Protein AF-A0A4R6LHN2-F1 (afdb_monomer_lite)

Foldseek 3Di:
DDDPPPPDPPVPDQDALVRLLCVCVVCVLVLLVQLVVQLCVVPVVVVVVDDPVNSVVSSVVSSVLSVQVSVCSNVVNLCSNVVVLVVVVVVVVVVVHDPVSVLSSLLSSLQSRDPSPVVSVVSVVVCCPPPVNVPDQHDHPNDTDDDPPPPDDD

Secondary structure (DSSP, 8-state):
---GGGS---TTPPPPHHHHHHHHHHTHHHHHHHHHHHHHHH-HHHHHH--HHHHHHHHHHHHHHHHHHHHHHHHT-HHHHHHHHHHHHHHHHHTT--HHHHHHHHHHHHHHS-TT-HHHHHHHHHHHHSTTSTT---EETTEE----------

pLDDT: mean 72.15, std 22.09, range [28.36, 95.88]

Organism: NCBI:txid43595

Structure (mmCIF, N/CA/C/O backbone):
data_AF-A0A4R6LHN2-F1
#
_entry.id   AF-A0A4R6LHN2-F1
#
loop_
_atom_site.group_PDB
_atom_site.id
_atom_site.type_symbol
_atom_site.label_atom_id
_atom_site.label_alt_id
_atom_site.label_comp_id
_atom_site.label_asym_id
_atom_site.label_entity_id
_atom_site.label_seq_id
_atom_site.pdbx_PDB_ins_code
_atom_site.Cartn_x
_atom_site.Cartn_y
_atom_site.Cartn_z
_atom_site.occupancy
_atom_site.B_iso_or_equiv
_atom_site.auth_seq_id
_atom_site.auth_comp_id
_atom_site.auth_asym_id
_atom_site.auth_atom_id
_atom_site.pdbx_PDB_model_num
ATOM 1 N N . MET A 1 1 ? 13.083 9.833 25.241 1.00 34.16 1 MET A N 1
ATOM 2 C CA . MET A 1 1 ? 11.646 9.834 25.594 1.00 34.16 1 MET A CA 1
ATOM 3 C C . MET A 1 1 ? 11.018 8.610 24.930 1.00 34.16 1 MET A C 1
ATOM 5 O O . MET A 1 1 ? 10.774 8.629 23.734 1.00 34.16 1 MET A O 1
ATOM 9 N N . PHE A 1 2 ? 10.936 7.486 25.651 1.00 29.56 2 PHE A N 1
ATOM 10 C CA . PHE A 1 2 ? 10.455 6.205 25.114 1.00 29.56 2 PHE A CA 1
ATOM 11 C C . PHE A 1 2 ? 8.925 6.214 25.072 1.00 29.56 2 PHE A C 1
ATOM 13 O O . PHE A 1 2 ? 8.285 6.365 26.109 1.00 29.56 2 PHE A O 1
ATOM 20 N N . ASN A 1 3 ? 8.345 6.077 23.879 1.00 33.97 3 ASN A N 1
ATOM 21 C CA . ASN A 1 3 ? 6.900 6.042 23.697 1.00 33.97 3 ASN A CA 1
ATOM 22 C C . ASN A 1 3 ? 6.342 4.704 24.226 1.00 33.97 3 ASN A C 1
ATOM 24 O O . ASN A 1 3 ? 6.751 3.628 23.787 1.00 33.97 3 ASN A O 1
ATOM 28 N N . ILE A 1 4 ? 5.453 4.779 25.216 1.00 36.56 4 ILE A N 1
ATOM 29 C CA . ILE A 1 4 ? 5.044 3.670 26.100 1.00 36.56 4 ILE A CA 1
ATOM 30 C C . ILE A 1 4 ? 3.899 2.823 25.506 1.00 36.56 4 ILE A C 1
ATOM 32 O O . ILE A 1 4 ? 3.396 1.916 26.160 1.00 36.56 4 ILE A O 1
ATOM 36 N N . TYR A 1 5 ? 3.514 3.052 24.249 1.00 39.12 5 TYR A N 1
ATOM 37 C CA . TYR A 1 5 ? 2.401 2.340 23.600 1.00 39.12 5 TYR A CA 1
ATOM 38 C C . TYR A 1 5 ? 2.675 0.859 23.271 1.00 39.12 5 TYR A C 1
ATOM 40 O O . TYR A 1 5 ? 1.782 0.147 22.825 1.00 39.12 5 TYR A O 1
ATOM 48 N N . ASN A 1 6 ? 3.886 0.356 23.530 1.00 42.69 6 ASN A N 1
ATOM 49 C CA . ASN A 1 6 ? 4.284 -1.026 23.235 1.00 42.69 6 ASN A CA 1
ATOM 50 C C . ASN A 1 6 ? 4.348 -1.944 24.469 1.00 42.69 6 ASN A C 1
ATOM 52 O O . ASN A 1 6 ? 5.206 -2.822 24.561 1.00 42.69 6 ASN A O 1
ATOM 56 N N . ARG A 1 7 ? 3.434 -1.787 25.430 1.00 38.88 7 ARG A N 1
ATOM 57 C CA . ARG A 1 7 ? 3.162 -2.838 26.423 1.00 38.88 7 ARG A CA 1
ATOM 58 C C . ARG A 1 7 ? 1.657 -3.020 26.542 1.00 38.88 7 ARG A C 1
ATOM 60 O O . ARG A 1 7 ? 0.972 -2.094 26.946 1.00 38.88 7 ARG A O 1
ATOM 67 N N . ASN A 1 8 ? 1.184 -4.232 26.250 1.00 37.38 8 ASN A N 1
ATOM 68 C CA . ASN A 1 8 ? -0.200 -4.714 26.401 1.00 37.38 8 ASN A CA 1
ATOM 69 C C . ASN A 1 8 ? -1.106 -4.704 25.159 1.00 37.38 8 ASN A C 1
ATOM 71 O O . ASN A 1 8 ? -2.318 -4.555 25.290 1.00 37.38 8 ASN A O 1
ATOM 75 N N . LEU A 1 9 ? -0.582 -5.037 23.976 1.00 46.56 9 LEU A N 1
ATOM 76 C CA . LEU A 1 9 ? -1.441 -5.666 22.966 1.00 46.56 9 LEU A CA 1
ATOM 77 C C . LEU A 1 9 ? -1.775 -7.086 23.443 1.00 46.56 9 LEU A C 1
ATOM 79 O O . LEU A 1 9 ? -1.019 -8.036 23.223 1.00 46.56 9 LEU A O 1
ATOM 83 N N . LYS A 1 10 ? -2.894 -7.217 24.168 1.00 43.38 10 LYS A N 1
ATOM 84 C CA . LYS A 1 10 ? -3.494 -8.509 24.517 1.00 43.38 10 LYS A CA 1
ATOM 85 C C . LYS A 1 10 ? -3.664 -9.304 23.221 1.00 43.38 10 LYS A C 1
ATOM 87 O O . LYS A 1 10 ? -4.439 -8.915 22.350 1.00 43.38 10 LYS A O 1
ATOM 92 N N . ARG A 1 11 ? -2.916 -10.403 23.085 1.00 43.25 11 ARG A N 1
ATOM 93 C CA . ARG A 1 11 ? -3.032 -11.360 21.974 1.00 43.25 11 ARG A CA 1
ATOM 94 C C . ARG A 1 11 ? -4.498 -11.808 21.866 1.00 43.25 11 ARG A C 1
ATOM 96 O O . ARG A 1 11 ? -4.928 -12.641 22.652 1.00 43.25 11 ARG A O 1
ATOM 103 N N . GLY A 1 12 ? -5.251 -11.223 20.932 1.00 45.88 12 GLY A N 1
ATOM 104 C CA . GLY A 1 12 ? -6.652 -11.569 20.659 1.00 45.88 12 GLY A CA 1
ATOM 105 C C . GLY A 1 12 ? -7.628 -10.394 20.520 1.00 45.88 12 GLY A C 1
ATOM 106 O O . GLY A 1 12 ? -8.717 -10.612 20.002 1.00 45.88 12 GLY A O 1
ATOM 107 N N . ALA A 1 13 ? -7.275 -9.171 20.931 1.00 54.94 13 ALA A N 1
ATOM 108 C CA . ALA A 1 13 ? -8.150 -8.006 20.752 1.00 54.94 13 ALA A CA 1
ATOM 109 C C . ALA A 1 13 ? -7.996 -7.385 19.349 1.00 54.94 13 ALA A C 1
ATOM 111 O O . ALA A 1 13 ? -6.880 -7.279 18.833 1.00 54.94 13 ALA A O 1
ATOM 112 N N . LEU A 1 14 ? -9.119 -6.988 18.742 1.00 64.88 14 LEU A N 1
ATOM 113 C CA . LEU A 1 14 ? -9.147 -6.205 17.506 1.00 64.88 14 LEU A CA 1
ATOM 114 C C . LEU A 1 14 ? -8.574 -4.808 17.782 1.00 64.88 14 LEU A C 1
ATOM 116 O O . LEU A 1 14 ? -8.925 -4.204 18.793 1.00 64.88 14 LEU A O 1
ATOM 120 N N . MET A 1 15 ? -7.714 -4.298 16.899 1.00 73.12 15 MET A N 1
ATOM 121 C CA . MET A 1 15 ? -7.230 -2.919 17.013 1.00 73.12 15 MET A CA 1
ATOM 122 C C . MET A 1 15 ? -8.355 -1.937 16.668 1.00 73.12 15 MET A C 1
ATOM 124 O O . MET A 1 15 ? -9.074 -2.134 15.689 1.00 73.12 15 MET A O 1
ATOM 128 N N . SER A 1 16 ? -8.485 -0.864 17.441 1.00 83.19 16 SER A N 1
ATOM 129 C CA . SER A 1 16 ? -9.334 0.282 17.108 1.00 83.19 16 SER A CA 1
ATOM 130 C C . SER A 1 16 ? -8.743 1.099 15.955 1.00 83.19 16 SER A C 1
ATOM 132 O O . SER A 1 16 ? -7.528 1.144 15.777 1.00 83.19 16 SER A O 1
ATOM 134 N N . ARG A 1 17 ? -9.572 1.846 15.213 1.00 83.62 17 ARG A N 1
ATOM 135 C CA . ARG A 1 17 ? -9.132 2.718 14.098 1.00 83.62 17 ARG A CA 1
ATOM 136 C C . ARG A 1 17 ? -7.981 3.672 14.472 1.00 83.62 17 ARG A C 1
ATOM 138 O O . ARG A 1 17 ? -7.133 3.975 13.632 1.00 83.62 17 ARG A O 1
ATOM 145 N N . ILE A 1 18 ? -7.921 4.121 15.732 1.00 87.50 18 ILE A N 1
ATOM 146 C CA . ILE A 1 18 ? -6.824 4.947 16.266 1.00 87.50 18 ILE A CA 1
ATOM 147 C C . ILE A 1 18 ? -5.534 4.130 16.373 1.00 87.50 18 ILE A C 1
ATOM 149 O O . ILE A 1 18 ? -4.518 4.539 15.817 1.00 87.50 18 ILE A O 1
ATOM 153 N N . GLU A 1 19 ? -5.580 2.960 17.012 1.00 85.88 19 GLU A N 1
ATOM 154 C CA . GLU A 1 19 ? -4.418 2.071 17.148 1.00 85.88 19 GLU A CA 1
ATOM 155 C C . GLU A 1 19 ? -3.892 1.618 15.781 1.00 85.88 19 GLU A C 1
ATOM 157 O O . GLU A 1 19 ? -2.683 1.524 15.581 1.00 85.88 19 GLU A O 1
ATOM 162 N N . ILE A 1 20 ? -4.783 1.395 14.809 1.00 86.06 20 ILE A N 1
ATOM 163 C CA . ILE A 1 20 ? -4.410 1.049 13.431 1.00 86.06 20 ILE A CA 1
ATOM 164 C C . ILE A 1 20 ? -3.655 2.202 12.773 1.00 86.06 20 ILE A C 1
ATOM 166 O O . ILE A 1 20 ? -2.578 1.999 12.207 1.00 86.06 20 ILE A O 1
ATOM 170 N N . LYS A 1 21 ? -4.200 3.420 12.862 1.00 87.19 21 LYS A N 1
ATOM 171 C CA . LYS A 1 21 ? -3.549 4.628 12.351 1.00 87.19 21 LYS A CA 1
ATOM 172 C C . LYS A 1 21 ? -2.173 4.813 12.978 1.00 87.19 21 LYS A C 1
ATOM 174 O O . LYS A 1 21 ? -1.195 5.007 12.259 1.00 87.19 21 LYS A O 1
ATOM 179 N N . GLU A 1 22 ? -2.085 4.746 14.300 1.00 90.06 22 GLU A N 1
ATOM 180 C CA . GLU A 1 22 ? -0.826 4.905 15.025 1.00 90.06 22 GLU A CA 1
ATOM 181 C C . GLU A 1 22 ? 0.171 3.811 14.656 1.00 90.06 22 GLU A C 1
ATOM 183 O O . GLU A 1 22 ? 1.337 4.110 14.404 1.00 90.06 22 GLU A O 1
ATOM 188 N N . TYR A 1 23 ? -0.276 2.559 14.538 1.00 89.75 23 TYR A N 1
ATOM 189 C CA . TYR A 1 23 ? 0.566 1.457 14.091 1.00 89.75 23 TYR A CA 1
ATOM 190 C C . TYR A 1 23 ? 1.151 1.728 12.702 1.00 89.75 23 TYR A C 1
ATOM 192 O O . TYR A 1 23 ? 2.368 1.627 12.531 1.00 89.75 23 TYR A O 1
ATOM 200 N N . ILE A 1 24 ? 0.319 2.092 11.720 1.00 89.75 24 ILE A N 1
ATOM 201 C CA . ILE A 1 24 ? 0.788 2.334 10.349 1.00 89.75 24 ILE A CA 1
ATOM 202 C C . ILE A 1 24 ? 1.754 3.521 10.314 1.00 89.75 24 ILE A C 1
ATOM 204 O O . ILE A 1 24 ? 2.817 3.413 9.705 1.00 89.75 24 ILE A O 1
ATOM 208 N N . LEU A 1 25 ? 1.436 4.627 10.995 1.00 90.75 25 LEU A N 1
ATOM 209 C CA . LEU A 1 25 ? 2.279 5.826 11.001 1.00 90.75 25 LEU A CA 1
ATOM 210 C C . LEU A 1 25 ? 3.617 5.597 11.715 1.00 90.75 25 LEU A C 1
ATOM 212 O O . LEU A 1 25 ? 4.660 5.966 11.174 1.00 90.75 25 LEU A O 1
ATOM 216 N N . ASN A 1 26 ? 3.608 4.941 12.878 1.00 93.44 26 ASN A N 1
ATOM 217 C CA . ASN A 1 26 ? 4.814 4.689 13.673 1.00 93.44 26 ASN A CA 1
ATOM 218 C C . ASN A 1 26 ? 5.731 3.627 13.050 1.00 93.44 26 ASN A C 1
ATOM 220 O O . ASN A 1 26 ? 6.928 3.624 13.318 1.00 93.44 26 ASN A O 1
ATOM 224 N N . ASN A 1 27 ? 5.195 2.726 12.219 1.00 93.50 27 ASN A N 1
ATOM 225 C CA . ASN A 1 27 ? 5.964 1.656 11.572 1.00 93.50 27 ASN A CA 1
ATOM 226 C C . ASN A 1 27 ? 6.158 1.879 10.066 1.00 93.50 27 ASN A C 1
ATOM 228 O O . ASN A 1 27 ? 6.606 0.969 9.368 1.00 93.50 27 ASN A O 1
ATOM 232 N N . ARG A 1 28 ? 5.818 3.065 9.550 1.00 93.38 28 ARG A N 1
ATOM 233 C CA . ARG A 1 28 ? 5.679 3.340 8.113 1.00 93.38 28 ARG A CA 1
ATOM 234 C C . ARG A 1 28 ? 6.892 2.939 7.285 1.00 93.38 28 ARG A C 1
ATOM 236 O O . ARG A 1 28 ? 6.727 2.244 6.293 1.00 93.38 28 ARG A O 1
ATOM 243 N N . GLU A 1 29 ? 8.093 3.322 7.702 1.00 94.56 29 GLU A N 1
ATOM 244 C CA . GLU A 1 29 ? 9.329 2.986 6.984 1.00 94.56 29 GLU A CA 1
ATOM 245 C C . GLU A 1 29 ? 9.537 1.465 6.903 1.00 94.56 29 GLU A C 1
ATOM 247 O O . GLU A 1 29 ? 9.693 0.905 5.820 1.00 94.56 29 GLU A O 1
ATOM 252 N N . SER A 1 30 ? 9.403 0.763 8.035 1.00 95.06 30 SER A N 1
ATOM 253 C CA . SER A 1 30 ? 9.485 -0.703 8.072 1.00 95.06 30 SER A CA 1
ATOM 254 C C . SER A 1 30 ? 8.399 -1.371 7.221 1.00 95.06 30 SER A C 1
ATOM 256 O O . SER A 1 30 ? 8.648 -2.400 6.589 1.00 95.06 30 SER A O 1
ATOM 258 N N . LEU A 1 31 ? 7.184 -0.816 7.209 1.00 95.19 31 LEU A N 1
ATOM 259 C CA . LEU A 1 31 ? 6.077 -1.318 6.398 1.00 95.19 31 LEU A CA 1
ATOM 260 C C . LEU A 1 31 ? 6.352 -1.124 4.906 1.00 95.19 31 LEU A C 1
ATOM 262 O O . LEU A 1 31 ? 6.157 -2.072 4.150 1.00 95.19 31 LEU A O 1
ATOM 266 N N . VAL A 1 32 ? 6.854 0.043 4.494 1.00 95.88 32 VAL A N 1
ATOM 267 C CA . VAL A 1 32 ? 7.259 0.321 3.107 1.00 95.88 32 VAL A CA 1
ATOM 268 C C . VAL A 1 32 ? 8.286 -0.708 2.643 1.00 95.88 32 VAL A C 1
ATOM 270 O O . VAL A 1 32 ? 8.055 -1.370 1.634 1.00 95.88 32 VAL A O 1
ATOM 273 N N . GLU A 1 33 ? 9.354 -0.936 3.407 1.00 95.50 33 GLU A N 1
ATOM 274 C CA . GLU A 1 33 ? 10.388 -1.917 3.046 1.00 95.50 33 GLU A CA 1
ATOM 275 C C . GLU A 1 33 ? 9.822 -3.345 2.934 1.00 95.50 33 GLU A C 1
ATOM 277 O O . GLU A 1 33 ? 10.119 -4.081 1.990 1.00 95.50 33 GLU A O 1
ATOM 282 N N . LYS A 1 34 ? 8.927 -3.745 3.845 1.00 95.00 34 LYS A N 1
ATOM 283 C CA . LYS A 1 34 ? 8.260 -5.060 3.788 1.00 95.00 34 LYS A CA 1
ATOM 284 C C . LYS A 1 34 ? 7.324 -5.198 2.585 1.00 95.00 34 LYS A C 1
ATOM 286 O O . LYS A 1 34 ? 7.261 -6.281 1.992 1.00 95.00 34 LYS A O 1
ATOM 291 N N . ILE A 1 35 ? 6.602 -4.136 2.226 1.00 95.12 35 ILE A N 1
ATOM 292 C CA . ILE A 1 35 ? 5.713 -4.095 1.057 1.00 95.12 35 ILE A CA 1
ATOM 293 C C . ILE A 1 35 ? 6.541 -4.191 -0.221 1.00 95.12 35 ILE A C 1
ATOM 295 O O . ILE A 1 35 ? 6.268 -5.062 -1.046 1.00 95.12 35 ILE A O 1
ATOM 299 N N . MET A 1 36 ? 7.598 -3.385 -0.344 1.00 93.19 36 MET A N 1
ATOM 300 C CA . MET A 1 36 ? 8.560 -3.429 -1.451 1.00 93.19 36 MET A CA 1
ATOM 301 C C . MET A 1 36 ? 9.141 -4.841 -1.613 1.00 93.19 36 MET A C 1
ATOM 303 O O . MET A 1 36 ? 9.053 -5.439 -2.686 1.00 93.19 36 MET A O 1
ATOM 307 N N . ALA A 1 37 ? 9.616 -5.443 -0.518 1.00 93.62 37 ALA A N 1
ATOM 308 C CA . ALA A 1 37 ? 10.147 -6.805 -0.507 1.00 93.62 37 ALA A CA 1
ATOM 309 C C . ALA A 1 37 ? 9.132 -7.871 -0.940 1.00 93.62 37 ALA A C 1
ATOM 311 O O . ALA A 1 37 ? 9.496 -8.929 -1.461 1.00 93.62 37 ALA A O 1
ATOM 312 N N . ARG A 1 38 ? 7.840 -7.642 -0.714 1.00 93.88 38 ARG A N 1
ATOM 313 C CA . ARG A 1 38 ? 6.776 -8.532 -1.197 1.00 93.88 38 ARG A CA 1
ATOM 314 C C . ARG A 1 38 ? 6.448 -8.288 -2.653 1.00 93.88 38 ARG A C 1
ATOM 316 O O . ARG A 1 38 ? 6.312 -9.261 -3.386 1.00 93.88 38 ARG A O 1
ATOM 323 N N . GLN A 1 39 ? 6.397 -7.036 -3.084 1.00 90.81 39 GLN A N 1
ATOM 324 C CA . GLN A 1 39 ? 6.186 -6.706 -4.484 1.00 90.81 39 GLN A CA 1
ATOM 325 C C . GLN A 1 39 ? 7.300 -7.274 -5.364 1.00 90.81 39 GLN A C 1
ATOM 327 O O . GLN A 1 39 ? 6.988 -7.912 -6.360 1.00 90.81 39 GLN A O 1
ATOM 332 N N . TRP A 1 40 ? 8.570 -7.164 -4.963 1.00 90.75 40 TRP A N 1
ATOM 333 C CA . TRP A 1 40 ? 9.680 -7.789 -5.695 1.00 90.75 40 TRP A CA 1
ATOM 334 C C . TRP A 1 40 ? 9.571 -9.312 -5.764 1.00 90.75 40 TRP A C 1
ATOM 336 O O . TRP A 1 40 ? 9.957 -9.903 -6.761 1.00 90.75 40 TRP A O 1
ATOM 346 N N . ARG A 1 41 ? 9.019 -9.971 -4.738 1.00 93.12 41 ARG A N 1
ATOM 347 C CA . ARG A 1 41 ? 8.761 -11.420 -4.796 1.00 93.12 41 ARG A CA 1
ATOM 348 C C . ARG A 1 41 ? 7.617 -11.780 -5.743 1.00 93.12 41 ARG A C 1
ATOM 350 O O . ARG A 1 41 ? 7.659 -12.833 -6.364 1.00 93.12 41 ARG A O 1
ATOM 357 N N . LEU A 1 42 ? 6.600 -10.924 -5.846 1.00 89.88 42 LEU A N 1
ATOM 358 C CA . LEU A 1 42 ? 5.472 -11.092 -6.772 1.00 89.88 42 LEU A CA 1
ATOM 359 C C . LEU A 1 42 ? 5.817 -10.674 -8.215 1.00 89.88 42 LEU A C 1
ATOM 361 O O . LEU A 1 42 ? 5.090 -11.024 -9.151 1.00 89.88 42 LEU A O 1
ATOM 365 N N . MET A 1 43 ? 6.870 -9.870 -8.374 1.00 89.38 43 MET A N 1
ATOM 366 C CA . MET A 1 43 ? 7.319 -9.247 -9.621 1.00 89.38 43 MET A CA 1
ATOM 367 C C . MET A 1 43 ? 8.855 -9.168 -9.671 1.00 89.38 43 MET A C 1
ATOM 369 O O . MET A 1 43 ? 9.412 -8.063 -9.611 1.00 89.38 43 MET A O 1
ATOM 373 N N . PRO A 1 44 ? 9.567 -10.309 -9.721 1.00 91.56 44 PRO A N 1
ATOM 374 C CA . PRO A 1 44 ? 11.030 -10.313 -9.757 1.00 91.56 44 PRO A CA 1
ATOM 375 C C . PRO A 1 44 ? 11.586 -9.505 -10.937 1.00 91.56 44 PRO A C 1
ATOM 377 O O . PRO A 1 44 ? 12.608 -8.839 -10.791 1.00 91.56 44 PRO A O 1
ATOM 380 N N . GLU A 1 45 ? 10.856 -9.447 -12.054 1.00 87.62 45 GLU A N 1
ATOM 381 C CA . GLU A 1 45 ? 11.199 -8.671 -13.246 1.00 87.62 45 GLU A CA 1
ATOM 382 C C . GLU A 1 45 ? 11.324 -7.159 -12.994 1.00 87.62 45 GLU A C 1
ATOM 384 O O . GLU A 1 45 ? 12.021 -6.464 -13.732 1.00 87.62 45 GLU A O 1
ATOM 389 N N . LEU A 1 46 ? 10.662 -6.617 -11.963 1.00 82.12 46 LEU A N 1
ATOM 390 C CA . LEU A 1 46 ? 10.794 -5.198 -11.613 1.00 82.12 46 LEU A CA 1
ATOM 391 C C . LEU A 1 46 ? 12.123 -4.905 -10.921 1.00 82.12 46 LEU A C 1
ATOM 393 O O . LEU A 1 46 ? 12.658 -3.811 -11.079 1.00 82.12 46 LEU A O 1
ATOM 397 N N . LYS A 1 47 ? 12.667 -5.872 -10.173 1.00 78.88 47 LYS A N 1
ATOM 398 C CA . LYS A 1 47 ? 13.925 -5.699 -9.438 1.00 78.88 47 LYS A CA 1
ATOM 399 C C . LYS A 1 47 ? 15.099 -5.461 -10.387 1.00 78.88 47 LYS A C 1
ATOM 401 O O . LYS A 1 47 ? 15.980 -4.677 -10.068 1.00 78.88 47 LYS A O 1
ATOM 406 N N . GLU A 1 48 ? 15.080 -6.107 -11.548 1.00 80.06 48 GLU A N 1
ATOM 407 C CA . GLU A 1 48 ? 16.117 -5.967 -12.576 1.00 80.06 48 GLU A CA 1
ATOM 408 C C . GLU A 1 48 ? 15.965 -4.678 -13.394 1.00 80.06 48 GLU A C 1
ATOM 410 O O . GLU A 1 48 ? 16.952 -4.107 -13.846 1.00 80.06 48 GLU A O 1
ATOM 415 N N . LYS A 1 49 ? 14.730 -4.190 -13.569 1.00 81.25 49 LYS A N 1
ATOM 416 C CA . LYS A 1 49 ? 14.433 -2.985 -14.362 1.00 81.25 49 LYS A CA 1
ATOM 417 C C . LYS A 1 49 ? 14.614 -1.679 -13.594 1.00 81.25 49 LYS A C 1
ATOM 419 O O . LYS A 1 49 ? 14.715 -0.621 -14.210 1.00 81.25 49 LYS A O 1
ATOM 424 N N . TYR A 1 50 ? 14.563 -1.723 -12.266 1.00 81.19 50 TYR A N 1
ATOM 425 C CA . TYR A 1 50 ? 14.546 -0.521 -11.441 1.00 81.19 50 TYR A CA 1
ATOM 426 C C . TYR A 1 50 ? 15.961 -0.073 -11.094 1.00 81.19 50 TYR A C 1
ATOM 428 O O . TYR A 1 50 ? 16.745 -0.822 -10.518 1.00 81.19 50 TYR A O 1
ATOM 436 N N . ASN A 1 51 ? 16.254 1.195 -11.367 1.00 84.38 51 ASN A N 1
ATOM 437 C CA . ASN A 1 51 ? 17.427 1.863 -10.813 1.00 84.38 51 ASN A CA 1
ATOM 438 C C . ASN A 1 51 ? 17.127 2.451 -9.420 1.00 84.38 51 ASN A C 1
ATOM 440 O O . ASN A 1 51 ? 15.979 2.484 -8.970 1.00 84.38 51 ASN A O 1
ATOM 444 N N . THR A 1 52 ? 18.157 2.971 -8.750 1.00 86.31 52 THR A N 1
ATOM 445 C CA . THR A 1 52 ? 18.053 3.556 -7.402 1.00 86.31 52 THR A CA 1
ATOM 446 C C . THR A 1 52 ? 16.987 4.649 -7.303 1.00 86.31 52 THR A C 1
ATOM 448 O O . THR A 1 52 ? 16.186 4.643 -6.372 1.00 86.31 52 THR A O 1
ATOM 451 N N . ALA A 1 53 ? 16.914 5.559 -8.278 1.00 79.56 53 ALA A N 1
ATOM 452 C CA . ALA A 1 53 ? 15.935 6.647 -8.260 1.00 79.56 53 ALA A CA 1
ATOM 453 C C . ALA A 1 53 ? 14.489 6.130 -8.370 1.00 79.56 53 ALA A C 1
ATOM 455 O O . ALA A 1 53 ? 13.591 6.632 -7.695 1.00 79.56 53 ALA A O 1
ATOM 456 N N . MET A 1 54 ? 14.257 5.097 -9.184 1.00 81.69 54 MET A N 1
ATOM 457 C CA . MET A 1 54 ? 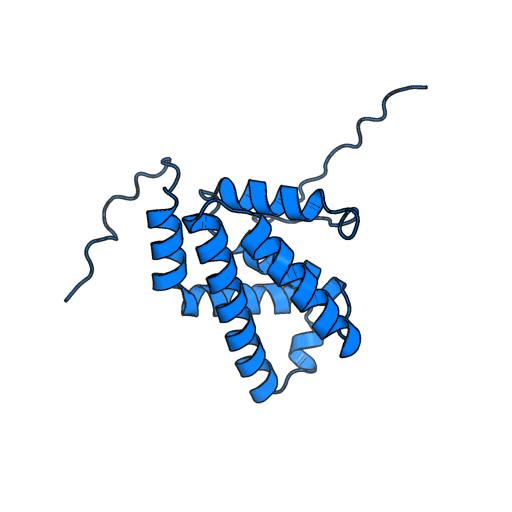12.949 4.445 -9.304 1.00 81.69 54 MET A CA 1
ATOM 458 C C . MET A 1 54 ? 12.565 3.704 -8.023 1.00 81.69 54 MET A C 1
ATOM 460 O O . MET A 1 54 ? 11.399 3.741 -7.626 1.00 81.69 54 MET A O 1
ATOM 464 N N . VAL A 1 55 ? 13.532 3.066 -7.357 1.00 85.56 55 VAL A N 1
ATOM 465 C CA . VAL A 1 55 ? 13.316 2.421 -6.054 1.00 85.56 55 VAL A CA 1
ATOM 466 C C . VAL A 1 55 ? 12.877 3.450 -5.018 1.00 85.56 55 VAL A C 1
ATOM 468 O O . VAL A 1 55 ? 11.825 3.272 -4.408 1.00 85.56 55 VAL A O 1
ATOM 471 N N . GLU A 1 56 ? 13.612 4.551 -4.867 1.00 85.62 56 GLU A N 1
ATOM 472 C CA . GLU A 1 56 ? 13.279 5.596 -3.891 1.00 85.62 56 GLU A CA 1
ATOM 473 C C . GLU A 1 56 ? 11.936 6.267 -4.193 1.00 85.62 56 GLU A C 1
ATOM 475 O O . GLU A 1 56 ? 11.118 6.483 -3.295 1.00 85.62 56 GLU A O 1
ATOM 480 N N . LYS A 1 57 ? 11.630 6.497 -5.474 1.00 84.50 57 LYS A N 1
ATOM 481 C CA . LYS A 1 57 ? 10.311 6.996 -5.870 1.00 84.50 57 LYS A CA 1
ATOM 482 C C . LYS A 1 57 ? 9.193 6.018 -5.514 1.00 84.50 57 LYS A C 1
ATOM 484 O O . LYS A 1 57 ? 8.171 6.435 -4.985 1.00 84.50 57 LYS A O 1
ATOM 489 N N . THR A 1 58 ? 9.412 4.721 -5.710 1.00 86.56 58 THR A N 1
ATOM 490 C CA . THR A 1 58 ? 8.425 3.688 -5.361 1.00 86.56 58 THR A CA 1
ATOM 491 C C . THR A 1 58 ? 8.229 3.574 -3.851 1.00 86.56 58 THR A C 1
ATOM 493 O O . THR A 1 58 ? 7.102 3.377 -3.394 1.00 86.56 58 THR A O 1
ATOM 496 N N . LYS A 1 59 ? 9.287 3.752 -3.051 1.00 89.50 59 LYS A N 1
ATOM 497 C CA . LYS A 1 59 ? 9.166 3.846 -1.589 1.00 89.50 59 LYS A CA 1
ATOM 498 C C . LYS A 1 59 ? 8.319 5.048 -1.178 1.00 89.50 59 LYS A C 1
ATOM 500 O O . LYS A 1 59 ? 7.421 4.901 -0.348 1.00 89.50 59 LYS A O 1
ATOM 505 N N . SER A 1 60 ? 8.556 6.205 -1.798 1.00 85.00 60 SER A N 1
ATOM 506 C CA . SER A 1 60 ? 7.747 7.410 -1.585 1.00 85.00 60 SER A CA 1
ATOM 507 C C . SER A 1 60 ? 6.278 7.170 -1.950 1.00 85.00 60 SER A C 1
ATOM 509 O O . SER A 1 60 ? 5.398 7.367 -1.112 1.00 85.00 60 SER A O 1
ATOM 511 N N . ASP A 1 61 ? 6.004 6.623 -3.136 1.00 88.19 61 ASP A N 1
ATOM 512 C CA . ASP A 1 61 ? 4.644 6.299 -3.590 1.00 88.19 61 ASP A CA 1
ATOM 513 C C . ASP A 1 61 ? 3.952 5.297 -2.644 1.00 88.19 61 ASP A C 1
ATOM 515 O O . ASP A 1 61 ? 2.787 5.468 -2.283 1.00 88.19 61 ASP A O 1
ATOM 519 N N . THR A 1 62 ? 4.680 4.286 -2.159 1.00 93.12 62 THR A N 1
ATOM 520 C CA . THR A 1 62 ? 4.172 3.318 -1.169 1.00 93.12 62 THR A CA 1
ATOM 521 C C . THR A 1 62 ? 3.821 4.001 0.155 1.00 93.12 62 THR A C 1
ATOM 523 O O . THR A 1 62 ? 2.794 3.697 0.763 1.00 93.12 62 THR A O 1
ATOM 526 N N . SER A 1 63 ? 4.643 4.953 0.598 1.00 92.81 63 SER A N 1
ATOM 527 C CA . SER A 1 63 ? 4.383 5.763 1.792 1.00 92.81 63 SER A CA 1
ATOM 528 C C . SER A 1 63 ? 3.110 6.608 1.637 1.00 92.81 63 SER A C 1
ATOM 530 O O . SER A 1 63 ? 2.275 6.644 2.545 1.00 92.81 63 SER A O 1
ATOM 532 N N . TYR A 1 64 ? 2.895 7.216 0.465 1.00 89.81 64 TYR A N 1
ATOM 533 C CA . TYR A 1 64 ? 1.654 7.935 0.151 1.00 89.81 64 TYR A CA 1
ATOM 534 C C . TYR A 1 64 ? 0.430 7.013 0.134 1.00 89.81 64 TYR A C 1
ATOM 536 O O . TYR A 1 64 ? -0.584 7.355 0.747 1.00 89.81 64 TYR A O 1
ATOM 544 N N . ASN A 1 65 ? 0.533 5.826 -0.474 1.00 92.56 65 ASN A N 1
ATOM 545 C CA . ASN A 1 65 ? -0.532 4.818 -0.452 1.00 92.56 65 ASN A CA 1
ATOM 546 C C . ASN A 1 65 ? -0.936 4.465 0.990 1.00 92.56 65 ASN A C 1
ATOM 548 O O . ASN A 1 65 ? -2.124 4.425 1.315 1.00 92.56 65 ASN A O 1
ATOM 552 N N . LEU A 1 66 ? 0.044 4.257 1.877 1.00 92.38 66 LEU A N 1
ATOM 553 C CA . LEU A 1 66 ? -0.208 3.968 3.292 1.00 92.38 66 LEU A CA 1
ATOM 554 C C . LEU A 1 66 ? -0.862 5.142 4.031 1.00 92.38 66 LEU A C 1
ATOM 556 O O . LEU A 1 66 ? -1.716 4.910 4.887 1.00 92.38 66 LEU A O 1
ATOM 560 N N . ASN A 1 67 ? -0.518 6.390 3.701 1.00 90.81 67 ASN A N 1
ATOM 561 C CA . ASN A 1 67 ? -1.170 7.562 4.291 1.00 90.81 67 ASN A CA 1
ATOM 562 C C . ASN A 1 67 ? -2.656 7.641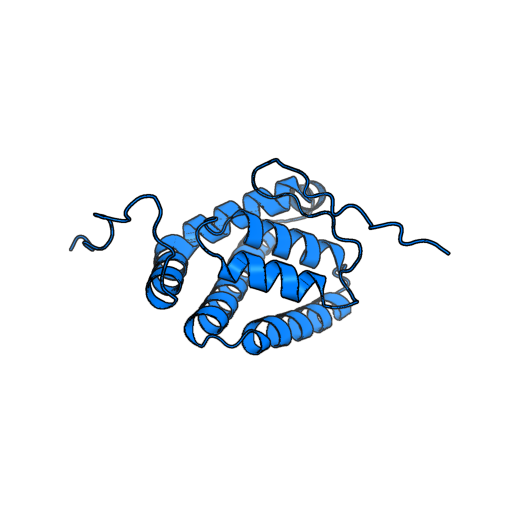 3.900 1.00 90.81 67 ASN A C 1
ATOM 564 O O . ASN A 1 67 ? -3.494 7.834 4.779 1.00 90.81 67 ASN A O 1
ATOM 568 N N . TYR A 1 68 ? -3.001 7.453 2.621 1.00 87.62 68 TYR A N 1
ATOM 569 C CA . TYR A 1 68 ? -4.404 7.445 2.178 1.00 87.62 68 TYR A CA 1
ATOM 570 C C . TYR A 1 68 ? -5.193 6.291 2.793 1.00 87.62 68 TYR A C 1
ATOM 572 O O . TYR A 1 68 ? -6.336 6.473 3.210 1.00 87.62 68 TYR A O 1
ATOM 580 N N . LEU A 1 69 ? -4.573 5.114 2.903 1.00 90.00 69 LEU A N 1
ATOM 581 C CA . LEU A 1 69 ? -5.181 3.976 3.582 1.00 90.00 69 LEU A CA 1
ATOM 582 C C . LEU A 1 69 ? -5.452 4.287 5.058 1.00 90.00 69 LEU A C 1
ATOM 584 O O . LEU A 1 69 ? -6.539 4.027 5.565 1.00 90.00 69 LEU A O 1
ATOM 588 N N . THR A 1 70 ? -4.478 4.893 5.731 1.00 90.00 70 THR A N 1
ATOM 589 C CA . THR A 1 70 ? -4.600 5.302 7.132 1.00 90.00 70 THR A CA 1
ATOM 590 C C . THR A 1 70 ? -5.726 6.312 7.332 1.00 90.00 70 THR A C 1
ATOM 592 O O . THR A 1 70 ? -6.472 6.203 8.300 1.00 90.00 70 THR A O 1
ATOM 595 N N . GLN A 1 71 ? -5.879 7.279 6.425 1.00 87.38 71 GLN A N 1
ATOM 596 C CA . GLN A 1 71 ? -6.980 8.246 6.470 1.00 87.38 71 GLN A CA 1
ATOM 597 C C . GLN A 1 71 ? -8.336 7.562 6.282 1.00 87.38 71 GLN A C 1
ATOM 599 O O . GLN A 1 71 ? -9.245 7.808 7.069 1.00 87.38 71 GLN A O 1
ATOM 604 N N . ALA A 1 72 ? -8.452 6.671 5.293 1.00 87.50 72 ALA A N 1
ATOM 605 C CA . ALA A 1 72 ? -9.683 5.931 5.031 1.00 87.50 72 ALA A CA 1
ATOM 606 C C . ALA A 1 72 ? -10.101 5.066 6.227 1.00 87.50 72 ALA A C 1
ATOM 608 O O . ALA A 1 72 ? -11.270 5.068 6.596 1.00 87.50 72 ALA A O 1
ATOM 609 N N . VAL A 1 73 ? -9.145 4.380 6.863 1.00 85.56 73 VAL A N 1
ATOM 610 C CA . VAL A 1 73 ? -9.382 3.613 8.095 1.00 85.56 73 VAL A CA 1
ATOM 611 C C . VAL A 1 73 ? -9.779 4.528 9.247 1.00 85.56 73 VAL A C 1
ATOM 613 O O . VAL A 1 73 ? -10.762 4.271 9.926 1.00 85.56 73 VAL A O 1
ATOM 616 N N . PHE A 1 74 ? -9.041 5.614 9.475 1.00 86.56 74 PHE A N 1
ATOM 617 C CA . PHE A 1 74 ? -9.284 6.500 10.612 1.00 86.56 74 PHE A CA 1
ATOM 618 C C . PHE A 1 74 ? -10.657 7.185 10.553 1.00 86.56 74 PHE A C 1
ATOM 620 O O . PHE A 1 74 ? -11.313 7.321 11.585 1.00 86.56 74 PHE A O 1
ATOM 627 N N . ILE A 1 75 ? -11.077 7.602 9.356 1.00 87.50 75 ILE A N 1
ATOM 628 C CA . ILE A 1 75 ? -12.361 8.274 9.098 1.00 87.50 75 ILE A CA 1
ATOM 629 C C . ILE A 1 75 ? -13.498 7.253 8.892 1.00 87.50 75 ILE A C 1
ATOM 631 O O . ILE A 1 75 ? -14.661 7.632 8.930 1.00 87.50 75 ILE A O 1
ATOM 635 N N . ASP A 1 76 ? -13.169 5.964 8.737 1.00 84.19 76 ASP A N 1
ATOM 636 C CA . ASP A 1 76 ? -14.102 4.870 8.419 1.00 84.19 76 ASP A CA 1
ATOM 637 C C . ASP A 1 76 ? -14.864 5.068 7.106 1.00 84.19 76 ASP A C 1
ATOM 639 O O . ASP A 1 76 ? -16.037 4.738 6.960 1.00 84.19 76 ASP A O 1
ATOM 643 N N . GLU A 1 77 ? -14.158 5.616 6.121 1.00 87.06 77 GLU A N 1
ATOM 644 C CA . GLU A 1 77 ? -14.720 5.975 4.829 1.00 87.06 77 GLU A CA 1
ATOM 645 C C . GLU A 1 77 ? -13.908 5.309 3.716 1.00 87.06 77 GLU A C 1
ATOM 647 O O . GLU A 1 77 ? -12.909 5.841 3.214 1.00 87.06 77 GLU A O 1
ATOM 652 N N . LYS A 1 78 ? -14.350 4.111 3.312 1.00 85.12 78 LYS A N 1
ATOM 653 C CA . LYS A 1 78 ? -13.691 3.280 2.284 1.00 85.12 78 LYS A CA 1
ATOM 654 C C . LYS A 1 78 ? -13.544 4.008 0.943 1.00 85.12 78 LYS A C 1
ATOM 656 O O . LYS A 1 78 ? -12.609 3.721 0.182 1.00 85.12 78 LYS A O 1
ATOM 661 N N . SER A 1 79 ? -14.451 4.940 0.637 1.00 84.31 79 SER A N 1
ATOM 662 C CA . SER A 1 79 ? -14.403 5.721 -0.602 1.00 84.31 79 SER A CA 1
ATOM 663 C C . SER A 1 79 ? -13.137 6.578 -0.698 1.00 84.31 79 SER A C 1
ATOM 665 O O . SER A 1 79 ? -12.589 6.722 -1.788 1.00 84.31 79 SER A O 1
ATOM 667 N N . THR A 1 80 ? -12.577 7.034 0.431 1.00 84.06 80 THR A N 1
ATOM 668 C CA . THR A 1 80 ? -11.334 7.826 0.471 1.00 84.06 80 THR A CA 1
ATOM 669 C C . THR A 1 80 ? -10.177 7.097 -0.213 1.00 84.06 80 THR A C 1
ATOM 671 O O . THR A 1 80 ? -9.515 7.653 -1.090 1.00 84.06 80 THR A O 1
ATOM 674 N N . PHE A 1 81 ? -9.951 5.826 0.136 1.00 88.31 81 PHE A N 1
ATOM 675 C CA . PHE A 1 81 ? -8.866 5.046 -0.461 1.00 88.31 81 PHE A CA 1
ATOM 676 C C . PHE A 1 81 ? -9.212 4.559 -1.869 1.00 88.31 81 PHE A C 1
ATOM 678 O O . PHE A 1 81 ? -8.372 4.623 -2.762 1.00 88.31 81 PHE A O 1
ATOM 685 N N . SER A 1 82 ? -10.441 4.088 -2.098 1.00 86.81 82 SER A N 1
ATOM 686 C CA . SER A 1 82 ? -10.827 3.547 -3.410 1.00 86.81 82 SER A CA 1
ATOM 687 C C . SER A 1 82 ? -10.886 4.618 -4.506 1.00 86.81 82 SER A C 1
ATOM 689 O O . SER A 1 82 ? -10.428 4.359 -5.619 1.00 86.81 82 SER A O 1
ATOM 691 N N . ASN A 1 83 ? -11.342 5.838 -4.202 1.00 85.19 83 ASN A N 1
ATOM 692 C CA . ASN A 1 83 ? -11.311 6.967 -5.138 1.00 85.19 83 ASN A CA 1
ATOM 693 C C . ASN A 1 83 ? -9.875 7.368 -5.480 1.00 85.19 83 ASN A C 1
ATOM 695 O O . ASN A 1 83 ? -9.536 7.497 -6.658 1.00 85.19 83 ASN A O 1
ATOM 699 N N . TYR A 1 84 ? -9.014 7.481 -4.464 1.00 89.19 84 TYR A N 1
ATOM 700 C CA . TYR A 1 84 ? -7.583 7.709 -4.654 1.00 89.19 84 TYR A CA 1
ATOM 701 C C . TYR A 1 84 ? -6.950 6.633 -5.548 1.00 89.19 84 TYR A C 1
ATOM 703 O O . TYR A 1 84 ? -6.252 6.953 -6.510 1.00 89.19 84 TYR A O 1
ATOM 711 N N . TYR A 1 85 ? -7.231 5.355 -5.284 1.00 88.62 85 TYR A N 1
ATOM 712 C CA . TYR A 1 85 ? -6.628 4.253 -6.030 1.00 88.62 85 TYR A CA 1
ATOM 713 C C . TYR A 1 85 ? -7.145 4.160 -7.474 1.00 88.62 85 TYR A C 1
ATOM 715 O O . TYR A 1 85 ? -6.388 3.822 -8.384 1.00 88.62 85 TYR A O 1
ATOM 723 N N . ASN A 1 86 ? -8.413 4.511 -7.714 1.00 87.12 86 ASN A N 1
ATOM 724 C CA . ASN A 1 86 ? -8.982 4.629 -9.060 1.00 87.12 86 ASN A CA 1
ATOM 725 C C . ASN A 1 86 ? -8.322 5.760 -9.864 1.00 87.12 86 ASN A C 1
ATOM 727 O O . ASN A 1 86 ? -8.005 5.585 -11.047 1.00 87.12 86 ASN A O 1
ATOM 731 N N . TRP A 1 87 ? -8.085 6.909 -9.227 1.00 91.62 87 TRP A N 1
ATOM 732 C CA . TRP A 1 87 ? -7.328 8.004 -9.832 1.00 91.62 87 TRP A CA 1
ATOM 733 C C . TRP A 1 87 ? -5.885 7.579 -10.134 1.00 91.62 87 TRP A C 1
ATOM 735 O O . TRP A 1 87 ? -5.427 7.739 -11.265 1.00 91.62 87 TRP A O 1
ATOM 745 N N . LEU A 1 88 ? -5.203 6.952 -9.170 1.00 85.75 88 LEU A N 1
ATOM 746 C CA . LEU A 1 88 ? -3.835 6.461 -9.335 1.00 85.75 88 LEU A CA 1
ATOM 747 C C . LEU A 1 88 ? -3.740 5.465 -10.497 1.00 85.75 88 LEU A C 1
ATOM 749 O O . LEU A 1 88 ? -2.845 5.578 -11.332 1.00 85.75 88 LEU A O 1
ATOM 753 N N . TYR A 1 89 ? -4.689 4.532 -10.598 1.00 88.38 89 TYR A N 1
ATOM 754 C CA . TYR A 1 89 ? -4.780 3.619 -11.735 1.00 88.38 89 TYR A CA 1
ATOM 755 C C . TYR A 1 89 ? -4.856 4.367 -13.067 1.00 88.38 89 TYR A C 1
ATOM 757 O O . TYR A 1 89 ? -4.125 4.023 -13.993 1.00 88.38 89 TYR A O 1
ATOM 765 N N . THR A 1 90 ? -5.701 5.394 -13.159 1.00 87.31 90 THR A N 1
ATOM 766 C CA . THR A 1 90 ? -5.852 6.192 -14.383 1.00 87.31 90 THR A CA 1
ATOM 767 C C . THR A 1 90 ? -4.531 6.865 -14.754 1.00 87.31 90 THR A C 1
ATOM 769 O O . THR A 1 90 ? -4.047 6.685 -15.866 1.00 87.31 90 THR A O 1
ATOM 772 N N . VAL A 1 91 ? -3.879 7.539 -13.801 1.00 84.88 91 VAL A N 1
ATOM 773 C CA . VAL A 1 91 ? -2.582 8.206 -14.018 1.00 84.88 91 VAL A CA 1
ATOM 774 C C . VAL A 1 91 ? -1.492 7.228 -14.459 1.00 84.88 91 VAL A C 1
ATOM 776 O O . VAL A 1 91 ? -0.700 7.536 -15.347 1.00 84.88 91 VAL A O 1
ATOM 779 N N . LEU A 1 92 ? -1.415 6.053 -13.834 1.00 81.00 92 LEU A N 1
ATOM 780 C CA . LEU A 1 92 ? -0.380 5.064 -14.139 1.00 81.00 92 LEU A CA 1
ATOM 781 C C . LEU A 1 92 ? -0.646 4.345 -15.467 1.00 81.00 92 LEU A C 1
ATOM 783 O O . LEU A 1 92 ? 0.302 4.064 -16.200 1.00 81.00 92 LEU A O 1
ATOM 787 N N . LYS A 1 93 ? -1.916 4.118 -15.818 1.00 84.38 93 LYS A N 1
ATOM 788 C CA . LYS A 1 93 ? -2.306 3.559 -17.116 1.00 84.38 93 LYS A CA 1
ATOM 789 C C . LYS A 1 93 ? -1.858 4.459 -18.269 1.00 84.38 93 LYS A C 1
ATOM 791 O O . LYS A 1 93 ? -1.256 3.951 -19.209 1.00 84.38 93 LYS A O 1
ATOM 796 N N . GLU A 1 94 ? -2.067 5.773 -18.164 1.00 82.19 94 GLU A N 1
ATOM 797 C CA . GLU A 1 94 ? -1.589 6.752 -19.162 1.00 82.19 94 GLU A CA 1
ATOM 798 C C . GLU A 1 94 ? -0.054 6.759 -19.298 1.00 82.19 94 GLU A C 1
ATOM 800 O O . GLU A 1 94 ? 0.493 7.162 -20.319 1.00 82.19 94 GLU A O 1
ATOM 805 N N . ARG A 1 95 ? 0.664 6.262 -18.284 1.00 80.50 95 ARG A N 1
ATOM 806 C CA . ARG A 1 95 ? 2.129 6.102 -18.285 1.00 80.50 95 ARG A CA 1
ATOM 807 C C . ARG A 1 95 ? 2.590 4.708 -18.724 1.00 80.50 95 ARG A C 1
ATOM 809 O O . ARG A 1 95 ? 3.761 4.376 -18.557 1.00 80.50 95 ARG A O 1
ATOM 816 N N . GLY A 1 96 ? 1.686 3.876 -19.240 1.00 81.81 96 GLY A N 1
ATOM 817 C CA . GLY A 1 96 ? 1.989 2.520 -19.703 1.00 81.81 96 GLY A CA 1
ATOM 818 C C . GLY A 1 96 ? 2.202 1.495 -18.584 1.00 81.81 96 GLY A C 1
ATOM 819 O O . GLY A 1 96 ? 2.689 0.395 -18.843 1.00 81.81 96 GLY A O 1
ATOM 820 N N . ILE A 1 97 ? 1.848 1.816 -17.337 1.00 82.19 97 ILE A N 1
ATOM 821 C CA . ILE A 1 97 ? 1.960 0.876 -16.218 1.00 82.19 97 ILE A CA 1
ATOM 822 C C . ILE A 1 97 ? 0.716 -0.014 -16.191 1.00 82.19 97 ILE A C 1
ATOM 824 O O . ILE A 1 97 ? -0.418 0.449 -16.056 1.00 82.19 97 ILE A O 1
ATOM 828 N N . GLY A 1 98 ? 0.942 -1.322 -16.312 1.00 82.06 98 GLY A N 1
ATOM 829 C CA . GLY A 1 98 ? -0.122 -2.319 -16.342 1.00 82.06 98 GLY A CA 1
ATOM 830 C C . GLY A 1 98 ? -0.869 -2.447 -15.012 1.00 82.06 98 GLY A C 1
ATOM 831 O O . GLY A 1 98 ? -0.287 -2.353 -13.930 1.00 82.06 98 GLY A O 1
ATOM 832 N N . ILE A 1 99 ? -2.167 -2.755 -15.097 1.00 86.06 99 ILE A N 1
ATOM 833 C CA . ILE A 1 99 ? -3.042 -2.992 -13.935 1.00 86.06 99 ILE A CA 1
ATOM 834 C C . ILE A 1 99 ? -2.504 -4.084 -12.994 1.00 86.06 99 ILE A C 1
ATOM 836 O O . ILE A 1 99 ? -2.745 -4.040 -11.787 1.00 86.06 99 ILE A O 1
ATOM 840 N N . ASP A 1 100 ? -1.746 -5.048 -13.516 1.00 88.88 100 ASP A N 1
ATOM 841 C CA . ASP A 1 100 ? -1.194 -6.142 -12.717 1.00 88.88 100 ASP A CA 1
ATOM 842 C C . ASP A 1 100 ? -0.140 -5.672 -11.710 1.00 88.88 100 ASP A C 1
ATOM 844 O O . ASP A 1 100 ? -0.042 -6.247 -10.624 1.00 88.88 100 ASP A O 1
ATOM 848 N N . VAL A 1 101 ? 0.588 -4.588 -12.009 1.00 87.44 101 VAL A N 1
ATOM 849 C CA . VAL A 1 101 ? 1.528 -3.963 -11.062 1.00 87.44 101 VAL A CA 1
ATOM 850 C C . VAL A 1 101 ? 0.767 -3.461 -9.835 1.00 87.44 101 VAL A C 1
ATOM 852 O O . VAL A 1 101 ? 1.124 -3.779 -8.701 1.00 87.44 101 VAL A O 1
ATOM 855 N N . LEU A 1 102 ? -0.330 -2.735 -10.061 1.00 88.44 102 LEU A N 1
ATOM 856 C CA . LEU A 1 102 ? -1.199 -2.199 -9.010 1.00 88.44 102 LEU A CA 1
ATOM 857 C C . LEU A 1 102 ? -1.868 -3.313 -8.194 1.00 88.44 102 LEU A C 1
ATOM 859 O O . LEU A 1 102 ? -1.875 -3.266 -6.966 1.00 88.44 102 LEU A O 1
ATOM 863 N N . LYS A 1 103 ? -2.364 -4.362 -8.859 1.00 89.06 103 LYS A N 1
ATOM 864 C CA . LYS A 1 103 ? -2.944 -5.544 -8.196 1.00 89.06 103 LYS A CA 1
ATOM 865 C C . LYS A 1 103 ? -1.957 -6.209 -7.242 1.00 89.06 103 LYS A C 1
ATOM 867 O O . LYS A 1 103 ? -2.287 -6.472 -6.085 1.00 89.06 103 LYS A O 1
ATOM 872 N N . LYS A 1 104 ? -0.738 -6.473 -7.716 1.00 90.56 104 LYS A N 1
ATOM 873 C CA . LYS A 1 104 ? 0.318 -7.093 -6.905 1.00 90.56 104 LYS A CA 1
ATOM 874 C C . LYS A 1 104 ? 0.792 -6.159 -5.787 1.00 90.56 104 LYS A C 1
ATOM 876 O O . LYS A 1 104 ? 1.104 -6.642 -4.701 1.00 90.56 104 LYS A O 1
ATOM 881 N N . HIS A 1 105 ? 0.773 -4.843 -6.002 1.00 90.94 105 HIS A N 1
ATOM 882 C CA . HIS A 1 105 ? 1.062 -3.858 -4.959 1.00 90.94 105 HIS A CA 1
ATOM 883 C C . HIS A 1 105 ? -0.002 -3.852 -3.845 1.00 90.94 105 HIS A C 1
ATOM 885 O O . HIS A 1 105 ? 0.354 -3.956 -2.672 1.00 90.94 105 HIS A O 1
ATOM 891 N N . LEU A 1 106 ? -1.301 -3.832 -4.178 1.00 90.19 106 LEU A N 1
ATOM 892 C CA . LEU A 1 106 ? -2.376 -3.966 -3.179 1.00 90.19 106 LEU A CA 1
ATOM 893 C C . LEU A 1 106 ? -2.272 -5.275 -2.396 1.00 90.19 106 LEU A C 1
ATOM 895 O O . LEU A 1 106 ? -2.437 -5.279 -1.176 1.00 90.19 106 LEU A O 1
ATOM 899 N N . LEU A 1 107 ? -1.955 -6.379 -3.078 1.00 87.38 107 LEU A N 1
ATOM 900 C CA . LEU A 1 107 ? -1.722 -7.669 -2.429 1.00 87.38 107 LEU A CA 1
ATOM 901 C C . LEU A 1 107 ? -0.543 -7.602 -1.446 1.00 87.38 107 LEU A C 1
ATOM 903 O O . LEU A 1 107 ? -0.634 -8.115 -0.331 1.00 87.38 107 LEU A O 1
ATOM 907 N N . ALA A 1 108 ? 0.553 -6.945 -1.833 1.00 91.50 108 ALA A N 1
ATOM 908 C CA . ALA A 1 108 ? 1.709 -6.748 -0.967 1.00 91.50 108 ALA A CA 1
ATOM 909 C C . ALA A 1 108 ? 1.370 -5.898 0.270 1.00 91.50 108 ALA A C 1
ATOM 911 O O . ALA A 1 108 ? 1.786 -6.265 1.372 1.00 91.50 108 ALA A O 1
ATOM 912 N N . ILE A 1 109 ? 0.586 -4.822 0.124 1.00 90.88 109 ILE A N 1
ATOM 913 C CA . ILE A 1 109 ? 0.064 -4.024 1.251 1.00 90.88 109 ILE A CA 1
ATOM 914 C C . ILE A 1 109 ? -0.764 -4.913 2.179 1.00 90.88 109 ILE A C 1
ATOM 916 O O . ILE A 1 109 ? -0.432 -5.062 3.355 1.00 90.88 109 ILE A O 1
ATOM 920 N N . SER A 1 110 ? -1.790 -5.562 1.630 1.00 86.06 110 SER A N 1
ATOM 921 C CA . SER A 1 110 ? -2.719 -6.437 2.349 1.00 86.06 110 SER A CA 1
ATOM 922 C C . SER A 1 110 ? -2.004 -7.511 3.170 1.00 86.06 110 SER A C 1
ATOM 924 O O . SER A 1 110 ? -2.337 -7.724 4.332 1.00 86.06 110 SER A O 1
ATOM 926 N N . ALA A 1 111 ? -0.992 -8.165 2.599 1.00 85.50 111 ALA A N 1
ATOM 927 C CA . ALA A 1 111 ? -0.246 -9.207 3.294 1.00 85.50 111 ALA A CA 1
ATOM 928 C C . ALA A 1 111 ? 0.684 -8.657 4.396 1.00 85.50 111 ALA A C 1
ATOM 930 O O . ALA A 1 111 ? 1.196 -9.434 5.209 1.00 85.50 111 ALA A O 1
ATOM 931 N N . THR A 1 112 ? 0.997 -7.353 4.384 1.00 89.81 112 THR A N 1
ATOM 932 C CA . THR A 1 112 ? 1.933 -6.668 5.311 1.00 89.81 112 THR A CA 1
ATOM 933 C C . THR A 1 112 ? 1.286 -6.091 6.527 1.00 89.81 112 THR A C 1
ATOM 935 O O . THR A 1 112 ? 1.900 -6.081 7.595 1.00 89.81 112 THR A O 1
ATOM 938 N N . LEU A 1 113 ? 0.044 -5.689 6.385 1.00 84.38 113 LEU A N 1
ATOM 939 C CA . LEU A 1 113 ? -0.712 -5.184 7.497 1.00 84.38 113 LEU A CA 1
ATOM 940 C C . LEU A 1 113 ? -1.113 -6.349 8.434 1.00 84.38 113 LEU A C 1
ATOM 942 O O . LEU A 1 113 ? -1.424 -7.443 7.955 1.00 84.38 113 LEU A O 1
ATOM 946 N N . PRO A 1 114 ? -1.036 -6.165 9.768 1.00 69.50 114 PRO A N 1
ATOM 947 C CA . PRO A 1 114 ? -1.396 -7.190 10.745 1.00 69.50 114 PRO A CA 1
ATOM 948 C C . PRO A 1 114 ? -2.769 -7.816 10.486 1.00 69.50 114 PRO A C 1
ATOM 950 O O . PRO A 1 114 ? -3.743 -7.127 10.207 1.00 69.50 114 PRO A O 1
ATOM 953 N N . THR A 1 115 ? -2.887 -9.132 10.657 1.00 60.12 115 THR A N 1
ATOM 954 C CA . THR A 1 115 ? -4.153 -9.855 10.444 1.00 60.12 115 THR A CA 1
ATOM 955 C C . THR A 1 115 ? -5.243 -9.507 11.461 1.00 60.12 115 THR A C 1
ATOM 957 O O . THR A 1 115 ? -6.390 -9.879 11.239 1.00 60.12 115 THR A O 1
ATOM 960 N N . GLN A 1 116 ? -4.907 -8.809 12.557 1.00 52.72 116 GLN A N 1
ATOM 961 C CA . GLN A 1 116 ? -5.887 -8.243 13.498 1.00 52.72 116 GLN A CA 1
ATOM 962 C C . GLN A 1 116 ? -6.628 -7.016 12.933 1.00 52.72 116 GLN A C 1
ATOM 964 O O . GLN A 1 116 ? -7.492 -6.457 13.600 1.00 52.72 116 GLN A O 1
ATOM 969 N N . LEU A 1 117 ? -6.309 -6.602 11.706 1.00 57.06 117 LEU A N 1
ATOM 970 C CA . LEU A 1 117 ? -7.039 -5.596 10.949 1.00 57.06 117 LEU A CA 1
ATOM 971 C C . LEU A 1 117 ? -8.180 -6.271 10.175 1.00 57.06 117 LEU A C 1
ATOM 973 O O . LEU A 1 117 ? -8.047 -6.555 8.985 1.00 57.06 117 LEU A O 1
ATOM 977 N N . GLU A 1 118 ? -9.319 -6.537 10.815 1.00 52.78 118 GLU A N 1
ATOM 978 C CA . GLU A 1 118 ? -10.527 -6.992 10.093 1.00 52.78 118 GLU A CA 1
ATOM 979 C C . GLU A 1 118 ? -10.965 -5.973 9.017 1.00 52.78 118 GLU A C 1
ATOM 981 O O . GLU A 1 118 ? -11.487 -6.337 7.963 1.00 52.78 118 GLU A O 1
ATOM 986 N N . GLU A 1 119 ? -10.632 -4.694 9.197 1.00 51.81 119 GLU A N 1
ATOM 987 C CA . GLU A 1 119 ? -10.789 -3.648 8.180 1.00 51.81 119 GLU A CA 1
ATOM 988 C C . GLU A 1 119 ? -9.884 -3.864 6.960 1.00 51.81 119 GLU A C 1
ATOM 990 O O . GLU A 1 119 ? -10.299 -3.572 5.841 1.00 51.81 119 GLU A O 1
ATOM 995 N N . SER A 1 120 ? -8.696 -4.466 7.125 1.00 50.72 120 SER A N 1
ATOM 996 C CA . SER A 1 120 ? -7.880 -4.885 5.976 1.00 50.72 120 SER A CA 1
ATOM 997 C C . SER A 1 120 ? -8.585 -5.983 5.187 1.00 50.72 120 SER A C 1
ATOM 999 O O . SER A 1 120 ? -8.569 -5.933 3.963 1.00 50.72 120 SER A O 1
ATOM 1001 N N . LYS A 1 121 ? -9.271 -6.933 5.842 1.00 49.72 121 LYS A N 1
ATOM 1002 C CA . LYS A 1 121 ? -10.109 -7.934 5.150 1.00 49.72 121 LYS A CA 1
ATOM 1003 C C . LYS A 1 121 ? -11.301 -7.296 4.445 1.00 49.72 121 LYS A C 1
ATOM 1005 O O . LYS A 1 121 ? -11.563 -7.633 3.296 1.00 49.72 121 LYS A O 1
ATOM 1010 N N . SER A 1 122 ? -11.971 -6.340 5.083 1.00 52.19 122 SER A N 1
ATOM 1011 C CA . SER A 1 122 ? -13.078 -5.598 4.465 1.00 52.19 122 SER A CA 1
ATOM 1012 C C . SER A 1 122 ? -12.626 -4.742 3.282 1.00 52.19 122 SER A C 1
ATOM 1014 O O . SER A 1 122 ? -13.343 -4.651 2.291 1.00 52.19 122 SER A O 1
ATOM 1016 N N . LEU A 1 123 ? -11.433 -4.148 3.344 1.00 52.56 123 LEU A N 1
ATOM 1017 C CA . LEU A 1 123 ? -10.828 -3.420 2.230 1.00 52.56 123 LEU A CA 1
ATOM 1018 C C . LEU A 1 123 ? -10.427 -4.368 1.099 1.00 52.56 123 LEU A C 1
ATOM 1020 O O . LEU A 1 123 ? -10.688 -4.079 -0.062 1.00 52.56 123 LEU A O 1
ATOM 1024 N N . ILE A 1 124 ? -9.828 -5.515 1.428 1.00 54.81 124 ILE A N 1
ATOM 1025 C CA . ILE A 1 124 ? -9.510 -6.571 0.460 1.00 54.81 124 ILE A CA 1
ATOM 1026 C C . ILE A 1 124 ? -10.786 -7.042 -0.245 1.00 54.81 124 ILE A C 1
ATOM 1028 O O . ILE A 1 124 ? -10.780 -7.190 -1.463 1.00 54.81 124 ILE A O 1
ATOM 1032 N N . ASN A 1 125 ? -11.879 -7.237 0.493 1.00 52.84 125 ASN A N 1
ATOM 1033 C CA . ASN A 1 125 ? -13.172 -7.606 -0.078 1.00 52.84 125 ASN A CA 1
ATOM 1034 C C . ASN A 1 125 ? -13.757 -6.477 -0.934 1.00 52.84 125 ASN A C 1
ATOM 1036 O O . ASN A 1 125 ? -14.135 -6.741 -2.064 1.00 52.84 125 ASN A O 1
ATOM 1040 N N . ALA A 1 126 ? -13.696 -5.216 -0.501 1.00 55.03 126 ALA A N 1
ATOM 1041 C CA . ALA A 1 126 ? -14.134 -4.077 -1.317 1.00 55.03 126 ALA A CA 1
ATOM 1042 C C . ALA A 1 126 ? -13.308 -3.910 -2.612 1.00 55.03 126 ALA A C 1
ATOM 1044 O O . ALA A 1 126 ? -13.839 -3.554 -3.663 1.00 55.03 126 ALA A O 1
ATOM 1045 N N . VAL A 1 127 ? -12.003 -4.202 -2.569 1.00 54.00 127 VAL A N 1
ATOM 1046 C CA . VAL A 1 127 ? -11.142 -4.259 -3.763 1.00 54.00 127 VAL A CA 1
ATOM 1047 C C . VAL A 1 127 ? -11.551 -5.421 -4.676 1.00 54.00 127 VAL A C 1
ATOM 1049 O O . VAL A 1 127 ? -11.523 -5.256 -5.892 1.00 54.00 127 VAL A O 1
ATOM 1052 N N . ARG A 1 128 ? -11.949 -6.575 -4.120 1.00 51.00 128 ARG A N 1
ATOM 1053 C CA . ARG A 1 128 ? -12.436 -7.747 -4.877 1.00 51.00 128 ARG A CA 1
ATOM 1054 C C . ARG A 1 128 ? -13.821 -7.534 -5.498 1.00 51.00 128 ARG A C 1
ATOM 1056 O O . ARG A 1 128 ? -14.044 -7.991 -6.612 1.00 51.00 128 ARG A O 1
ATOM 1063 N N . GLU A 1 129 ? -14.717 -6.846 -4.795 1.00 53.25 129 GLU A N 1
ATOM 1064 C CA . GLU A 1 129 ? -16.088 -6.518 -5.222 1.00 53.25 129 GLU A CA 1
ATOM 1065 C C . GLU A 1 129 ? -16.123 -5.474 -6.347 1.00 53.25 129 GLU A C 1
ATOM 1067 O O . GLU A 1 129 ? -17.127 -5.317 -7.037 1.00 53.25 129 GLU A O 1
ATOM 1072 N N . ASN A 1 130 ? -15.014 -4.773 -6.586 1.00 53.16 130 ASN A N 1
ATOM 1073 C CA . ASN A 1 130 ? -14.876 -3.900 -7.737 1.00 53.16 130 ASN A CA 1
ATOM 1074 C C . ASN A 1 130 ? -14.577 -4.742 -8.995 1.00 53.16 130 ASN A C 1
ATOM 1076 O O . ASN A 1 130 ? -13.504 -5.333 -9.132 1.00 53.16 130 ASN A O 1
ATOM 1080 N N . ASN A 1 131 ? -15.529 -4.755 -9.936 1.00 54.34 131 ASN A N 1
ATOM 1081 C CA . ASN A 1 131 ? -15.594 -5.586 -11.155 1.00 54.34 131 ASN A CA 1
ATOM 1082 C C . ASN A 1 131 ? -14.329 -5.594 -12.047 1.00 54.34 131 ASN A C 1
ATOM 1084 O O . ASN A 1 131 ? -14.219 -6.413 -12.957 1.00 54.34 131 ASN A O 1
ATOM 1088 N N . LYS A 1 132 ? -13.359 -4.700 -11.808 1.00 58.38 132 LYS A N 1
ATOM 1089 C CA . LYS A 1 132 ? -12.045 -4.665 -12.478 1.00 58.38 132 LYS A CA 1
ATOM 1090 C C . LYS A 1 132 ? -11.005 -5.642 -11.883 1.00 58.38 132 LYS A C 1
ATOM 1092 O O . LYS A 1 132 ? -9.926 -5.818 -12.462 1.00 58.38 132 LYS A O 1
ATOM 1097 N N . PHE A 1 133 ? -11.300 -6.295 -10.753 1.00 51.88 133 PHE A N 1
ATOM 1098 C CA . PHE A 1 133 ? -10.361 -7.128 -9.978 1.00 51.88 133 PHE A CA 1
ATOM 1099 C C . PHE A 1 133 ? -10.821 -8.583 -9.747 1.00 51.88 133 PHE A C 1
ATOM 1101 O O . PHE A 1 133 ? -10.158 -9.326 -9.025 1.00 51.88 133 PHE A O 1
ATOM 1108 N N . THR A 1 134 ? -11.891 -9.020 -10.412 1.00 44.66 134 THR A N 1
ATOM 1109 C CA . THR A 1 134 ? -12.620 -10.291 -10.200 1.00 44.66 134 THR A CA 1
ATOM 1110 C C . THR A 1 134 ? -11.808 -11.589 -10.339 1.00 44.66 134 THR A C 1
ATOM 1112 O O . THR A 1 134 ? -12.200 -12.601 -9.774 1.00 44.66 134 THR A O 1
ATOM 1115 N N . ASN A 1 135 ? -10.645 -11.581 -11.002 1.00 42.16 135 ASN A N 1
ATOM 1116 C CA . ASN A 1 135 ? -9.798 -12.778 -11.182 1.00 42.16 135 ASN A CA 1
ATOM 1117 C C . ASN A 1 135 ? -8.585 -12.855 -10.231 1.00 42.16 135 ASN A C 1
ATOM 1119 O O . ASN A 1 135 ? -7.614 -13.571 -10.495 1.00 42.16 135 ASN A O 1
ATOM 1123 N N . LEU A 1 136 ? -8.589 -12.100 -9.130 1.00 41.69 136 LEU A N 1
ATOM 1124 C CA . LEU A 1 136 ? -7.445 -12.012 -8.223 1.00 41.69 136 LEU A CA 1
ATOM 1125 C C . LEU A 1 136 ? -7.370 -13.213 -7.256 1.00 41.69 136 LEU A C 1
ATOM 1127 O O . LEU A 1 136 ? -8.088 -13.276 -6.260 1.00 41.69 136 LEU A O 1
ATOM 1131 N N . LYS A 1 137 ? -6.422 -14.132 -7.486 1.00 38.97 137 LYS A N 1
ATOM 1132 C CA . LYS A 1 137 ? -6.008 -15.131 -6.483 1.00 38.97 137 LYS A CA 1
ATOM 1133 C C . LYS A 1 137 ? -5.172 -14.441 -5.402 1.00 38.97 137 LYS A C 1
ATOM 1135 O O . LYS A 1 137 ? -4.014 -14.099 -5.627 1.00 38.97 137 LYS A O 1
ATOM 1140 N N . ILE A 1 138 ? -5.763 -14.212 -4.233 1.00 39.12 138 ILE A N 1
ATOM 1141 C CA . ILE A 1 138 ? -5.086 -13.581 -3.091 1.00 39.12 138 ILE A CA 1
ATOM 1142 C C . ILE A 1 138 ? -4.468 -14.661 -2.202 1.00 39.12 138 ILE A C 1
ATOM 1144 O O . ILE A 1 138 ? -5.152 -15.575 -1.742 1.00 39.12 138 ILE A O 1
ATOM 1148 N N . MET A 1 139 ? -3.177 -14.510 -1.913 1.00 31.73 139 MET A N 1
ATOM 1149 C CA . MET A 1 139 ? -2.468 -15.284 -0.896 1.00 31.73 139 MET A CA 1
ATOM 1150 C C . MET A 1 139 ? -2.262 -14.428 0.353 1.00 31.73 139 MET A C 1
ATOM 1152 O O . MET A 1 139 ? -1.642 -13.368 0.280 1.00 31.73 139 MET A O 1
ATOM 1156 N N . VAL A 1 140 ? -2.730 -14.907 1.506 1.00 32.75 140 VAL A N 1
ATOM 1157 C CA . VAL A 1 140 ? -2.482 -14.279 2.815 1.00 32.75 140 VAL A CA 1
ATOM 1158 C C . VAL A 1 140 ? -1.754 -15.292 3.694 1.00 32.75 140 VAL A C 1
ATOM 1160 O O . VAL A 1 140 ? -2.203 -16.427 3.845 1.00 32.75 140 VAL A O 1
ATOM 1163 N N . GLY A 1 141 ? -0.595 -14.914 4.241 1.00 32.31 141 GLY A N 1
ATOM 1164 C CA . GLY A 1 141 ? 0.152 -15.751 5.192 1.00 32.31 141 GLY A CA 1
ATOM 1165 C C . GLY A 1 141 ? 0.609 -17.120 4.662 1.00 32.31 141 GLY A C 1
ATOM 1166 O O . GLY A 1 141 ? 0.784 -18.039 5.454 1.00 32.31 141 GLY A O 1
ATOM 1167 N N . GLY A 1 142 ? 0.768 -17.285 3.343 1.00 32.28 142 GLY A N 1
ATOM 1168 C CA . GLY A 1 142 ? 1.172 -18.559 2.731 1.00 32.28 142 GLY A CA 1
ATOM 1169 C C . GLY A 1 142 ? 0.036 -19.559 2.475 1.00 32.28 142 GLY A C 1
ATOM 1170 O O . GLY A 1 142 ? 0.316 -20.671 2.042 1.00 32.28 142 GLY A O 1
ATOM 1171 N N . ARG A 1 143 ? -1.238 -19.188 2.685 1.00 28.36 143 ARG A N 1
ATOM 1172 C CA . ARG A 1 143 ? -2.399 -20.017 2.307 1.00 28.36 143 ARG A CA 1
ATOM 1173 C C . ARG A 1 143 ? -3.162 -19.389 1.136 1.00 28.36 143 ARG A C 1
ATOM 1175 O O . ARG A 1 143 ? -3.462 -18.194 1.152 1.00 28.36 143 ARG A O 1
ATOM 1182 N N . LEU A 1 144 ? -3.465 -20.203 0.120 1.00 29.91 144 LEU A N 1
ATOM 1183 C CA . LEU A 1 144 ? -4.389 -19.861 -0.964 1.00 29.91 144 LEU A CA 1
ATOM 1184 C C . LEU A 1 144 ? -5.821 -19.892 -0.420 1.00 29.91 144 LEU A C 1
ATOM 1186 O O . LEU A 1 144 ? -6.306 -20.949 -0.022 1.00 29.91 144 LEU A O 1
ATOM 1190 N N . PHE A 1 145 ? -6.504 -18.748 -0.428 1.00 34.84 145 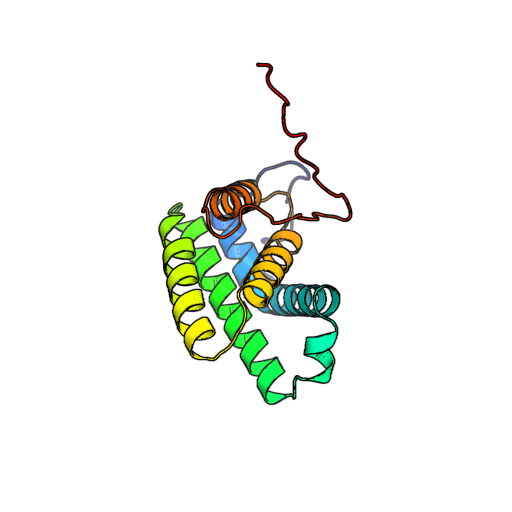PHE A N 1
ATOM 1191 C CA . PHE A 1 145 ? -7.952 -18.716 -0.243 1.00 34.84 145 PHE A CA 1
ATOM 1192 C C . PHE A 1 145 ? -8.599 -18.997 -1.598 1.00 34.84 145 PHE A C 1
ATOM 1194 O O . PHE A 1 145 ? -8.670 -18.123 -2.458 1.00 34.84 145 PHE A O 1
ATOM 1201 N N . LEU A 1 146 ? -9.007 -20.247 -1.805 1.00 31.47 146 LEU A N 1
ATOM 1202 C CA . LEU A 1 146 ? -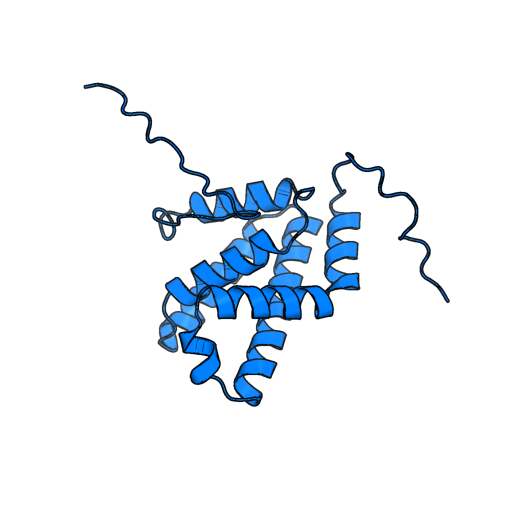9.897 -20.618 -2.897 1.00 31.47 146 LEU A CA 1
ATOM 1203 C C . LEU A 1 146 ? -11.327 -20.417 -2.395 1.00 31.47 146 LEU A C 1
ATOM 1205 O O . LEU A 1 146 ? -11.786 -21.176 -1.542 1.00 31.47 146 LEU A O 1
ATOM 1209 N N . GLU A 1 147 ? -12.039 -19.416 -2.909 1.00 34.44 147 GLU A N 1
ATOM 1210 C CA . GLU A 1 147 ? -13.496 -19.479 -2.857 1.00 34.44 147 GLU A CA 1
ATOM 1211 C C . GLU A 1 147 ? -13.931 -20.594 -3.805 1.00 34.44 147 GLU A C 1
ATOM 1213 O O . GLU A 1 147 ? -13.683 -20.555 -5.013 1.00 34.44 147 GLU A O 1
ATOM 1218 N N . LYS A 1 148 ? -14.543 -21.636 -3.233 1.00 33.19 148 LYS A N 1
ATOM 1219 C CA . LYS A 1 148 ? -15.345 -22.565 -4.016 1.00 33.19 148 LYS A CA 1
ATOM 1220 C C . LYS A 1 148 ? -16.456 -21.739 -4.645 1.00 33.19 148 LYS A C 1
ATOM 1222 O O . LYS A 1 148 ? -17.327 -21.241 -3.937 1.00 33.19 148 LYS A O 1
ATOM 1227 N N . VAL A 1 149 ? -16.431 -21.641 -5.970 1.00 35.72 149 VAL A N 1
ATOM 1228 C CA . VAL A 1 149 ? -17.631 -21.354 -6.748 1.00 35.72 149 VAL A CA 1
ATOM 1229 C C . VAL A 1 149 ? -18.665 -22.378 -6.295 1.00 35.72 149 VAL A C 1
ATOM 1231 O O . VAL A 1 149 ? -18.499 -23.580 -6.511 1.00 35.72 149 VAL A O 1
ATOM 1234 N N . ILE A 1 150 ? -19.696 -21.916 -5.594 1.00 37.06 150 ILE A N 1
ATOM 1235 C CA . ILE A 1 150 ? -20.892 -22.714 -5.377 1.00 37.06 150 ILE A CA 1
ATOM 1236 C C . ILE A 1 150 ? -21.486 -22.892 -6.771 1.00 37.06 150 ILE A C 1
ATOM 1238 O O . ILE A 1 150 ? -22.100 -21.976 -7.315 1.00 37.06 150 ILE A O 1
ATOM 1242 N N . SER A 1 151 ? -21.258 -24.058 -7.374 1.00 37.09 151 SER A N 1
ATOM 1243 C CA . SER A 1 151 ? -22.025 -24.509 -8.528 1.00 37.09 151 SER 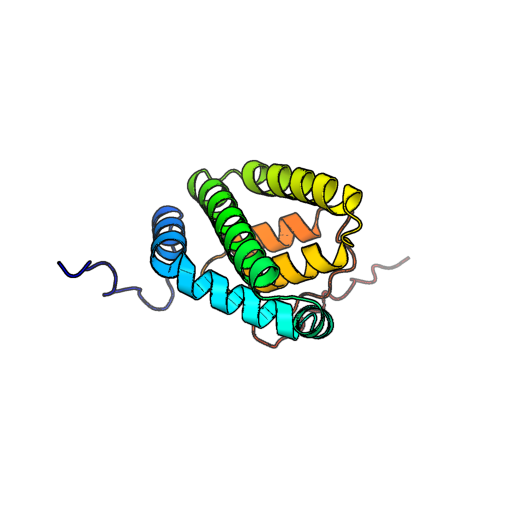A CA 1
ATOM 1244 C C . SER A 1 151 ? -23.452 -24.776 -8.047 1.00 37.09 151 SER A C 1
ATOM 1246 O O . SER A 1 151 ?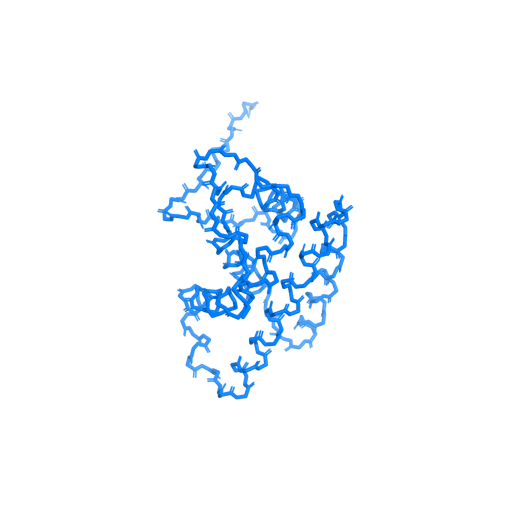 -23.807 -25.884 -7.638 1.00 37.09 151 SER A O 1
ATOM 1248 N N . GLY A 1 152 ? -24.251 -23.714 -8.014 1.00 32.34 152 GLY A N 1
ATOM 1249 C CA . GLY A 1 152 ? -25.696 -23.786 -7.899 1.00 32.34 152 GLY A CA 1
ATOM 1250 C C . GLY A 1 152 ? -26.268 -24.276 -9.222 1.00 32.34 152 GLY A C 1
ATOM 1251 O O . GLY A 1 152 ? -26.000 -23.703 -10.272 1.00 32.34 152 GLY A O 1
ATOM 1252 N N . ARG A 1 153 ? -27.020 -25.370 -9.133 1.00 34.78 153 ARG A N 1
ATOM 1253 C CA . ARG A 1 153 ? -27.778 -26.031 -10.197 1.00 34.78 153 ARG A CA 1
ATOM 1254 C C . ARG A 1 153 ? -28.547 -25.039 -11.081 1.00 34.78 153 ARG A C 1
ATOM 1256 O O . ARG A 1 153 ? -29.294 -24.218 -10.548 1.00 34.78 153 ARG A O 1
ATOM 1263 N N . LYS A 1 154 ? -28.484 -25.246 -12.394 1.00 36.97 154 LYS A N 1
ATOM 1264 C CA . LYS A 1 154 ? -29.631 -25.578 -13.250 1.00 36.97 154 LYS A CA 1
ATOM 1265 C C . LYS A 1 154 ? -29.127 -26.334 -14.470 1.00 36.97 154 LYS A C 1
ATOM 1267 O O . LYS A 1 154 ? -28.048 -25.953 -14.967 1.00 36.97 154 LYS A O 1
#

InterPro domains:
  IPR009050 Globin-like superfamily [SSF46458] (16-115)
  IPR038719 Phycobilisome, alpha/beta subunit superfamily [G3DSA:1.10.490.20] (3-132)

Radius of gyration: 16.79 Å; chains: 1; bounding box: 48×36×46 Å

Sequence (154 aa):
MFNIYNRNLKRGALMSRIEIKEYILNNRESLVEKIMARQWRLMPELKEKYNTAMVEKTKSDTSYNLNYLTQAVFIDEKSTFSNYYNWLYTVLKERGIGIDVLKKHLLAISATLPTQLEESKSLINAVRENNKFTNLKIMVGGRLFLEKVISGRK